Protein AF-A0A3N5N4X2-F1 (afdb_monomer)

Structure (mmCIF, N/CA/C/O backbone):
data_AF-A0A3N5N4X2-F1
#
_entry.id   AF-A0A3N5N4X2-F1
#
loop_
_atom_site.group_PDB
_atom_site.id
_atom_site.type_symbol
_atom_site.label_atom_id
_atom_site.label_alt_id
_atom_site.label_comp_id
_atom_site.label_asym_id
_atom_site.label_entity_id
_atom_site.label_seq_id
_atom_site.pdbx_PDB_ins_code
_atom_site.Cartn_x
_atom_site.Cartn_y
_atom_site.Cartn_z
_atom_site.occupancy
_atom_site.B_iso_or_equiv
_atom_site.auth_seq_id
_atom_site.auth_comp_id
_atom_site.auth_asym_id
_atom_site.auth_atom_id
_atom_site.pdbx_PDB_model_num
ATOM 1 N N . MET A 1 1 ? 2.954 3.195 -28.241 1.00 36.62 1 MET A N 1
ATOM 2 C CA . MET A 1 1 ? 4.304 3.468 -28.778 1.00 36.62 1 MET A CA 1
ATOM 3 C C . MET A 1 1 ? 5.220 3.816 -27.604 1.00 36.62 1 MET A C 1
ATOM 5 O O . MET A 1 1 ? 5.187 4.949 -27.161 1.00 36.62 1 MET A O 1
ATOM 9 N N . THR A 1 2 ? 5.960 2.859 -27.036 1.00 43.34 2 THR A N 1
ATOM 10 C CA . THR A 1 2 ? 6.847 3.084 -25.863 1.00 43.34 2 THR A CA 1
ATOM 11 C C . THR A 1 2 ? 8.085 2.175 -25.898 1.00 43.34 2 THR A C 1
ATOM 13 O O . THR A 1 2 ? 8.618 1.799 -24.866 1.00 43.34 2 THR A O 1
ATOM 16 N N . LYS A 1 3 ? 8.559 1.788 -27.090 1.00 51.19 3 LYS A N 1
ATOM 17 C CA . LYS A 1 3 ? 9.740 0.914 -27.227 1.00 51.19 3 LYS A CA 1
ATOM 18 C C . LYS A 1 3 ? 11.091 1.649 -27.267 1.00 51.19 3 LYS A C 1
ATOM 20 O O . LYS A 1 3 ? 12.096 0.976 -27.406 1.00 51.19 3 LYS A O 1
ATOM 25 N N . ASN A 1 4 ? 11.143 2.983 -27.151 1.00 54.28 4 ASN A N 1
ATOM 26 C CA . ASN A 1 4 ? 12.355 3.735 -27.525 1.00 54.28 4 ASN A CA 1
ATOM 27 C C . ASN A 1 4 ? 12.832 4.830 -26.557 1.00 54.28 4 ASN A C 1
ATOM 29 O O . ASN A 1 4 ? 13.609 5.678 -26.968 1.00 54.28 4 ASN A O 1
ATOM 33 N N . ASN A 1 5 ? 12.393 4.838 -25.296 1.00 64.94 5 ASN A N 1
ATOM 34 C CA . ASN A 1 5 ? 12.783 5.892 -24.350 1.00 64.94 5 ASN A CA 1
ATOM 35 C C . ASN A 1 5 ? 13.026 5.333 -22.932 1.00 64.94 5 ASN A C 1
ATOM 37 O O . ASN A 1 5 ? 12.176 5.497 -22.051 1.00 64.94 5 ASN A O 1
ATOM 41 N N . PRO A 1 6 ? 14.167 4.657 -22.700 1.00 69.81 6 PRO A N 1
ATOM 42 C CA . PRO A 1 6 ? 14.519 4.094 -21.393 1.00 69.81 6 PRO A CA 1
ATOM 43 C C . PRO A 1 6 ? 14.570 5.153 -20.279 1.00 69.81 6 PRO A C 1
ATOM 45 O O . PRO A 1 6 ? 14.206 4.862 -19.145 1.00 69.81 6 PRO A O 1
ATOM 48 N N . GLU A 1 7 ? 14.922 6.402 -20.597 1.00 74.44 7 GLU A N 1
ATOM 49 C CA . GLU A 1 7 ? 14.919 7.511 -19.632 1.00 74.44 7 GLU A CA 1
ATOM 50 C C . GLU A 1 7 ? 13.508 7.840 -19.121 1.00 74.44 7 GLU A C 1
ATOM 52 O O . GLU A 1 7 ? 13.296 7.977 -17.917 1.00 74.44 7 GLU A O 1
ATOM 57 N N . PHE A 1 8 ? 12.515 7.876 -20.015 1.00 74.62 8 PHE A N 1
ATOM 58 C CA . PHE A 1 8 ? 11.117 8.103 -19.638 1.00 74.62 8 PHE A CA 1
ATOM 59 C C . PHE A 1 8 ? 10.545 6.932 -18.838 1.00 74.62 8 PHE A C 1
ATOM 61 O O . PHE A 1 8 ? 9.779 7.146 -17.897 1.00 74.62 8 PHE A O 1
ATOM 68 N N . PHE A 1 9 ? 10.918 5.699 -19.193 1.00 76.94 9 PHE A N 1
ATOM 69 C CA . PHE A 1 9 ? 10.535 4.521 -18.421 1.00 76.94 9 PHE A CA 1
ATOM 70 C C . PHE A 1 9 ? 11.120 4.589 -17.006 1.00 76.94 9 PHE A C 1
ATOM 72 O O . PHE A 1 9 ? 10.376 4.488 -16.036 1.00 76.94 9 PHE A O 1
ATOM 79 N N . ASN A 1 10 ? 12.413 4.893 -16.874 1.00 79.19 10 ASN A N 1
ATOM 80 C CA . ASN A 1 10 ? 13.066 5.057 -15.577 1.00 79.19 10 ASN A CA 1
ATOM 81 C C . ASN A 1 10 ? 12.434 6.179 -14.742 1.00 79.19 10 ASN A C 1
ATOM 83 O O . ASN A 1 10 ? 12.180 5.977 -13.557 1.00 79.19 10 ASN A O 1
ATOM 87 N N . GLN A 1 11 ? 12.108 7.335 -15.329 1.00 83.00 11 GLN A N 1
ATOM 88 C CA . GLN A 1 11 ? 11.407 8.406 -14.607 1.00 83.00 11 GLN A CA 1
ATOM 89 C C . GLN A 1 11 ? 10.004 7.991 -14.144 1.00 83.00 11 GLN A C 1
ATOM 91 O O . GLN A 1 11 ? 9.599 8.330 -13.027 1.00 83.00 11 GLN A O 1
ATOM 96 N N . MET A 1 12 ? 9.265 7.247 -14.973 1.00 80.19 12 MET A N 1
ATOM 97 C CA . MET A 1 12 ? 7.953 6.707 -14.612 1.00 80.19 12 MET A CA 1
ATOM 98 C C . MET A 1 12 ? 8.068 5.723 -13.448 1.00 80.19 12 MET A C 1
ATOM 100 O O . MET A 1 12 ? 7.305 5.835 -12.486 1.00 80.19 12 MET A O 1
ATOM 104 N N . ILE A 1 13 ? 9.049 4.817 -13.503 1.00 82.19 13 ILE A N 1
ATOM 105 C CA . ILE A 1 13 ? 9.342 3.892 -12.412 1.00 82.19 13 ILE A CA 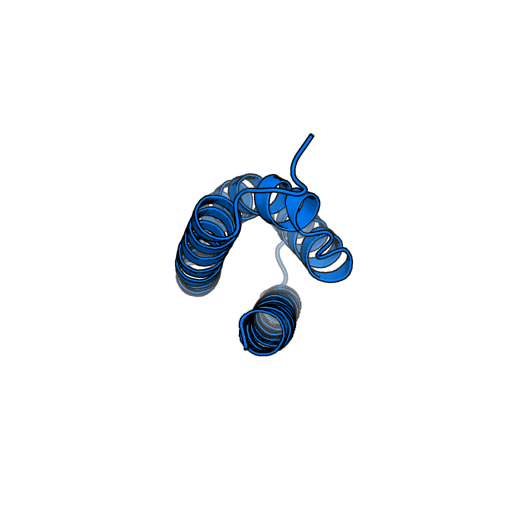1
ATOM 106 C C . ILE A 1 13 ? 9.667 4.675 -11.145 1.00 82.19 13 ILE A C 1
ATOM 108 O O . ILE A 1 13 ? 8.951 4.513 -10.167 1.00 82.19 13 ILE A O 1
ATOM 112 N N . GLN A 1 14 ? 10.648 5.581 -11.155 1.00 83.94 14 GLN A N 1
ATOM 113 C CA . GLN A 1 14 ? 11.035 6.361 -9.967 1.00 83.94 14 GLN A CA 1
ATOM 114 C C . GLN A 1 14 ? 9.858 7.131 -9.352 1.00 83.94 14 GLN A C 1
ATOM 116 O O . GLN A 1 14 ? 9.687 7.147 -8.132 1.00 83.94 14 GLN A O 1
ATOM 121 N N . THR A 1 15 ? 8.998 7.708 -10.194 1.00 87.25 15 THR A N 1
ATOM 122 C CA . THR A 1 15 ? 7.773 8.385 -9.747 1.00 87.25 15 THR A CA 1
ATOM 123 C C . THR A 1 15 ? 6.806 7.408 -9.078 1.00 87.25 15 THR A C 1
ATOM 125 O O . THR A 1 15 ? 6.239 7.719 -8.030 1.00 87.25 15 THR A O 1
ATOM 128 N N . PHE A 1 16 ? 6.632 6.209 -9.640 1.00 86.94 16 PHE A N 1
ATOM 129 C CA . PHE A 1 16 ? 5.856 5.148 -9.004 1.00 86.94 16 PHE A CA 1
ATOM 130 C C . PHE A 1 16 ? 6.454 4.735 -7.657 1.00 86.94 16 PHE A C 1
ATOM 132 O O . PHE A 1 16 ? 5.706 4.691 -6.683 1.00 86.94 16 PHE A O 1
ATOM 139 N N . ILE A 1 17 ? 7.772 4.495 -7.582 1.00 84.88 17 ILE A N 1
ATOM 140 C CA . ILE A 1 17 ? 8.466 4.105 -6.341 1.00 84.88 17 ILE A CA 1
ATOM 141 C C . ILE A 1 17 ? 8.171 5.125 -5.244 1.00 84.88 17 ILE A C 1
ATOM 143 O O . ILE A 1 17 ? 7.715 4.770 -4.157 1.00 84.88 17 ILE A O 1
ATOM 147 N N . SER A 1 18 ? 8.408 6.403 -5.546 1.00 89.12 18 SER A N 1
ATOM 148 C CA . SER A 1 18 ? 8.216 7.490 -4.592 1.00 89.12 18 SER A CA 1
ATOM 149 C C . SER A 1 18 ? 6.760 7.575 -4.133 1.00 89.12 18 SER A C 1
ATOM 151 O O . SER A 1 18 ? 6.498 7.589 -2.930 1.00 89.12 18 SER A O 1
ATOM 153 N N . ASN A 1 19 ? 5.807 7.532 -5.068 1.00 90.06 19 ASN A N 1
ATOM 154 C CA . ASN A 1 19 ? 4.384 7.598 -4.744 1.00 90.06 19 ASN A CA 1
ATOM 155 C C . ASN A 1 19 ? 3.909 6.391 -3.927 1.00 90.06 19 ASN A C 1
ATOM 157 O O . ASN A 1 19 ? 3.134 6.565 -2.987 1.00 90.06 19 ASN A O 1
ATOM 161 N N . ALA A 1 20 ? 4.365 5.182 -4.261 1.00 90.44 20 ALA A N 1
ATOM 162 C CA . ALA A 1 20 ? 4.005 3.961 -3.553 1.00 90.44 20 ALA A CA 1
ATOM 163 C C . ALA A 1 20 ? 4.549 3.976 -2.119 1.00 90.44 20 ALA A C 1
ATOM 165 O O . ALA A 1 20 ? 3.784 3.749 -1.185 1.00 90.44 20 ALA A O 1
ATOM 166 N N . HIS A 1 21 ? 5.822 4.335 -1.921 1.00 90.00 21 HIS A N 1
ATOM 167 C CA . HIS A 1 21 ? 6.407 4.472 -0.586 1.00 90.00 21 HIS A CA 1
ATOM 168 C C . HIS A 1 21 ? 5.684 5.512 0.266 1.00 90.00 21 HIS A C 1
ATOM 170 O O . HIS A 1 21 ? 5.228 5.189 1.364 1.00 90.00 21 HIS A O 1
ATOM 176 N N . THR A 1 22 ? 5.523 6.737 -0.241 1.00 93.56 22 THR A N 1
ATOM 177 C CA . THR A 1 22 ? 4.830 7.796 0.501 1.00 93.56 22 THR A CA 1
ATOM 178 C C . THR A 1 22 ? 3.380 7.414 0.791 1.00 93.56 22 THR A C 1
ATOM 180 O O . THR A 1 22 ? 2.895 7.645 1.894 1.00 93.56 22 THR A O 1
ATOM 183 N N . GLY A 1 23 ? 2.683 6.792 -0.160 1.00 94.44 23 GLY A N 1
ATOM 184 C CA . GLY A 1 23 ? 1.301 6.368 0.035 1.00 94.44 23 GLY A CA 1
ATOM 185 C C . GLY A 1 23 ? 1.150 5.228 1.049 1.00 94.44 23 GLY A C 1
ATOM 186 O O . GLY A 1 23 ? 0.232 5.257 1.864 1.00 94.44 23 GLY A O 1
ATOM 187 N N . ILE A 1 24 ? 2.052 4.245 1.059 1.00 93.44 24 ILE A N 1
ATOM 188 C CA . ILE A 1 24 ? 2.033 3.160 2.054 1.00 93.44 24 ILE A CA 1
ATOM 189 C C . ILE A 1 24 ? 2.325 3.704 3.455 1.00 93.44 24 ILE A C 1
ATOM 191 O O . ILE A 1 24 ? 1.658 3.307 4.410 1.00 93.44 24 ILE A O 1
ATOM 195 N N . ASP A 1 25 ? 3.272 4.633 3.584 1.00 94.62 25 ASP A N 1
ATOM 196 C CA . ASP A 1 25 ? 3.578 5.292 4.857 1.00 94.62 25 ASP A CA 1
ATOM 197 C C . ASP A 1 25 ? 2.398 6.138 5.369 1.00 94.62 25 ASP A C 1
ATOM 199 O O . ASP A 1 25 ? 2.013 6.053 6.539 1.00 94.62 25 ASP A O 1
ATOM 203 N N . GLN A 1 26 ? 1.730 6.861 4.463 1.00 95.88 26 GLN A N 1
ATOM 204 C CA . GLN A 1 26 ? 0.484 7.573 4.755 1.00 95.88 26 GLN A CA 1
ATOM 205 C C . GLN A 1 26 ? -0.614 6.621 5.237 1.00 95.88 26 GLN A C 1
ATOM 207 O O . GLN A 1 26 ? -1.270 6.909 6.236 1.00 95.88 26 GLN A O 1
ATOM 212 N N . ILE A 1 27 ? -0.795 5.472 4.577 1.00 94.69 27 ILE A N 1
ATOM 213 C CA . ILE A 1 27 ? -1.774 4.457 4.986 1.00 94.69 27 ILE A CA 1
ATOM 214 C C . ILE A 1 27 ? -1.423 3.876 6.367 1.00 94.69 27 ILE A C 1
ATOM 216 O O . ILE A 1 27 ? -2.323 3.698 7.187 1.00 94.69 27 ILE A O 1
ATOM 220 N N . ARG A 1 28 ? -0.141 3.605 6.653 1.00 93.56 28 ARG A N 1
ATOM 221 C CA . ARG A 1 28 ? 0.325 3.130 7.972 1.00 93.56 28 ARG A CA 1
ATOM 222 C C . ARG A 1 28 ? 0.004 4.141 9.066 1.00 93.56 28 ARG A C 1
ATOM 224 O O . ARG A 1 28 ? -0.702 3.812 10.013 1.00 93.56 28 ARG A O 1
ATOM 231 N N . THR A 1 29 ? 0.434 5.384 8.873 1.00 95.06 29 THR A N 1
ATOM 232 C CA . THR A 1 29 ? 0.201 6.477 9.823 1.00 95.06 29 THR A CA 1
ATOM 233 C C . THR A 1 29 ? -1.291 6.729 10.041 1.00 95.06 29 THR A C 1
ATOM 235 O O . THR A 1 29 ? -1.732 6.939 11.170 1.00 95.06 29 THR A O 1
ATOM 238 N N . ALA A 1 30 ? -2.091 6.696 8.973 1.00 94.31 30 ALA A N 1
ATOM 239 C CA . ALA A 1 30 ? -3.538 6.842 9.060 1.00 94.31 30 ALA A CA 1
ATOM 240 C C . ALA A 1 30 ? -4.187 5.664 9.801 1.00 94.31 30 ALA A C 1
ATOM 242 O O . ALA A 1 30 ? -5.108 5.877 10.581 1.00 94.31 30 ALA A O 1
ATOM 243 N N . CYS A 1 31 ? -3.678 4.439 9.636 1.00 92.81 31 CYS A N 1
ATOM 244 C CA . CYS A 1 31 ? -4.145 3.278 10.392 1.00 92.81 31 CYS A CA 1
ATOM 245 C C . CYS A 1 31 ? -3.862 3.399 11.895 1.00 92.81 31 CYS A C 1
ATOM 247 O O . CYS A 1 31 ? -4.687 2.966 12.698 1.00 92.81 31 CYS A O 1
ATOM 249 N N . ASP A 1 32 ? -2.730 3.989 12.283 1.00 92.69 32 ASP A N 1
ATOM 250 C CA . ASP A 1 32 ? -2.405 4.228 13.695 1.00 92.69 32 ASP A CA 1
ATOM 251 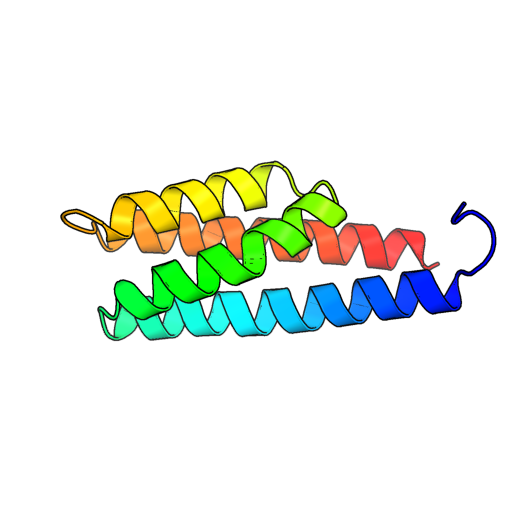C C . ASP A 1 32 ? -3.239 5.342 14.324 1.00 92.69 32 ASP A C 1
ATOM 253 O O . ASP A 1 32 ? -3.544 5.282 15.514 1.00 92.69 32 ASP A O 1
ATOM 257 N N . LYS A 1 33 ? -3.637 6.327 13.516 1.00 94.19 33 LYS A N 1
ATOM 258 C CA . LYS A 1 33 ? -4.516 7.436 13.911 1.00 94.19 33 LYS A CA 1
ATOM 259 C C . LYS A 1 33 ? -6.005 7.131 13.756 1.00 94.19 33 LYS A C 1
ATOM 261 O O . LYS A 1 33 ? -6.820 8.011 14.004 1.00 94.19 33 LYS A O 1
ATOM 266 N N . GLU A 1 34 ? -6.347 5.925 13.307 1.00 92.62 34 GLU A N 1
ATOM 267 C CA . GLU A 1 34 ? -7.723 5.522 12.995 1.00 92.62 34 GLU A CA 1
ATOM 268 C C . GLU A 1 34 ? -8.410 6.438 11.956 1.00 92.62 34 GLU A C 1
ATOM 270 O O . GLU A 1 34 ? -9.632 6.580 11.914 1.00 92.62 34 GLU A O 1
ATOM 275 N N . ASP A 1 35 ? -7.618 7.049 11.070 1.00 94.38 35 ASP A N 1
ATOM 276 C CA . ASP A 1 35 ? -8.083 7.931 10.000 1.00 94.38 35 ASP A CA 1
ATOM 277 C C . ASP A 1 35 ? -8.447 7.119 8.749 1.00 94.38 35 ASP A C 1
ATOM 279 O O . ASP A 1 35 ? -7.735 7.055 7.741 1.00 94.38 35 ASP A O 1
ATOM 283 N N . TRP A 1 36 ? -9.601 6.461 8.820 1.00 92.56 36 TRP A N 1
ATOM 284 C CA . TRP A 1 36 ? -10.107 5.592 7.754 1.00 92.56 36 TRP A CA 1
ATOM 285 C C . TRP A 1 36 ? -10.379 6.346 6.452 1.00 92.56 36 TRP A C 1
ATOM 287 O O . TRP A 1 36 ? -10.260 5.773 5.366 1.00 92.56 36 TRP A O 1
ATOM 297 N N . LYS A 1 37 ? -10.709 7.639 6.541 1.00 93.62 37 LYS A N 1
ATOM 298 C CA . LYS A 1 37 ? -10.905 8.491 5.368 1.00 93.62 37 LYS A CA 1
ATOM 299 C C . LYS A 1 37 ? -9.583 8.676 4.624 1.00 93.62 37 LYS 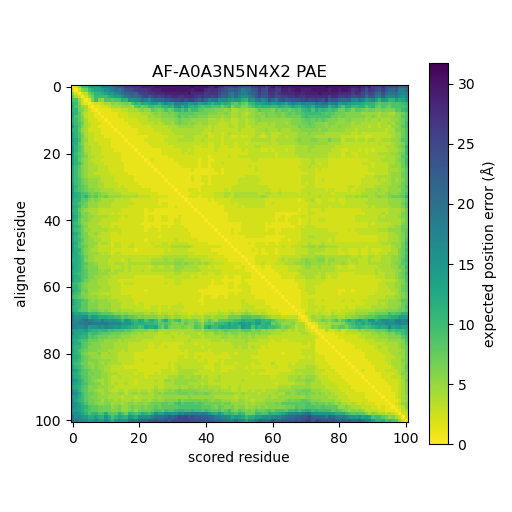A C 1
ATOM 301 O O . LYS A 1 37 ? -9.541 8.418 3.420 1.00 93.62 37 LYS A O 1
ATOM 306 N N . MET A 1 38 ? -8.511 9.024 5.336 1.00 95.12 38 MET A N 1
ATOM 307 C CA . MET A 1 38 ? -7.178 9.175 4.748 1.00 95.12 38 MET A CA 1
ATOM 308 C C . MET A 1 38 ? -6.680 7.871 4.112 1.00 95.12 38 MET A C 1
ATOM 310 O O . MET A 1 38 ? -6.118 7.906 3.015 1.00 95.12 38 MET A O 1
ATOM 314 N N . ILE A 1 39 ? -6.928 6.712 4.739 1.00 94.62 39 ILE A N 1
ATOM 315 C CA . ILE A 1 39 ? -6.586 5.411 4.137 1.00 94.62 39 ILE A CA 1
ATOM 316 C C . ILE A 1 39 ? -7.296 5.234 2.792 1.00 94.62 39 ILE A C 1
ATOM 318 O O . ILE A 1 39 ? -6.655 4.881 1.801 1.00 94.62 39 ILE A O 1
ATOM 322 N N . ARG A 1 40 ? -8.605 5.511 2.727 1.00 94.56 40 ARG A N 1
ATOM 323 C CA . ARG A 1 40 ? -9.394 5.366 1.492 1.00 94.56 40 ARG A CA 1
ATOM 324 C C . ARG A 1 40 ? -8.917 6.295 0.387 1.00 94.56 40 ARG A C 1
ATOM 326 O O . ARG A 1 40 ? -8.756 5.847 -0.747 1.00 94.56 40 ARG A O 1
ATOM 333 N N . GLU A 1 41 ? -8.698 7.567 0.704 1.00 95.50 41 GLU A N 1
ATOM 334 C CA . GLU A 1 41 ? -8.237 8.565 -0.266 1.00 95.50 41 GLU A CA 1
ATOM 335 C C . GLU A 1 41 ? -6.840 8.221 -0.791 1.00 95.50 41 GLU A C 1
ATOM 337 O O . GLU A 1 41 ? -6.584 8.305 -1.995 1.00 95.50 41 GLU A O 1
ATOM 342 N N . THR A 1 42 ? -5.953 7.760 0.091 1.00 95.69 42 THR A N 1
ATOM 343 C CA . THR A 1 42 ? -4.602 7.340 -0.292 1.00 95.69 42 THR A CA 1
ATOM 344 C C . THR A 1 42 ? -4.638 6.076 -1.148 1.00 95.69 42 THR A C 1
ATOM 346 O O . THR A 1 42 ? -4.039 6.051 -2.222 1.00 95.69 42 THR A O 1
ATOM 349 N N . ALA A 1 43 ? -5.411 5.057 -0.757 1.00 95.19 43 ALA A N 1
ATOM 350 C CA . ALA A 1 43 ? -5.572 3.840 -1.547 1.00 95.19 43 ALA A CA 1
ATOM 351 C C . ALA A 1 43 ? -6.163 4.132 -2.936 1.00 95.19 43 ALA A C 1
ATOM 353 O O . ALA A 1 43 ? -5.650 3.647 -3.944 1.00 95.19 43 ALA A O 1
ATOM 354 N N . HIS A 1 44 ? -7.189 4.986 -3.015 1.00 94.88 44 HIS A N 1
ATOM 355 C CA . HIS A 1 44 ? -7.782 5.411 -4.283 1.00 94.88 44 HIS A CA 1
ATOM 356 C C . HIS A 1 44 ? -6.761 6.070 -5.220 1.00 94.88 44 HIS A C 1
ATOM 358 O O . HIS A 1 44 ? -6.766 5.786 -6.416 1.00 94.88 44 HIS A O 1
ATOM 364 N N . ARG A 1 45 ? -5.855 6.892 -4.675 1.00 94.75 45 ARG A N 1
ATOM 365 C CA . ARG A 1 45 ? -4.776 7.555 -5.425 1.00 94.75 45 ARG A CA 1
ATOM 366 C C . ARG A 1 45 ? -3.707 6.579 -5.927 1.00 94.75 45 ARG A C 1
ATOM 368 O O . ARG A 1 45 ? -3.153 6.796 -6.999 1.00 94.75 45 ARG A O 1
ATOM 375 N N . LEU A 1 46 ? -3.416 5.518 -5.171 1.00 93.69 46 LEU A N 1
ATOM 376 C CA . LEU A 1 46 ? -2.395 4.524 -5.526 1.00 93.69 46 LEU A CA 1
ATOM 377 C C . LEU A 1 46 ? -2.870 3.511 -6.575 1.00 93.69 46 LEU A C 1
ATOM 379 O O . LEU A 1 46 ? -2.075 3.090 -7.414 1.00 93.69 46 LEU A O 1
ATOM 383 N N . ILE A 1 47 ? -4.155 3.136 -6.561 1.00 94.50 47 ILE A N 1
ATOM 384 C CA . ILE A 1 47 ? -4.715 2.109 -7.459 1.00 94.50 47 ILE A CA 1
ATOM 385 C C . ILE A 1 47 ? -4.365 2.341 -8.945 1.00 94.50 47 ILE A C 1
ATOM 387 O O . ILE A 1 47 ? -3.928 1.383 -9.585 1.00 94.50 47 ILE A O 1
ATOM 391 N N . PRO A 1 48 ? -4.526 3.547 -9.532 1.00 92.62 48 PRO A N 1
ATOM 392 C CA . PRO A 1 48 ? -4.176 3.792 -10.933 1.00 92.62 48 PRO A CA 1
ATOM 393 C C . PRO A 1 48 ? -2.704 3.505 -11.243 1.00 92.62 48 PRO A C 1
ATOM 395 O O . PRO A 1 48 ? -2.404 2.838 -12.230 1.00 92.62 48 PRO A O 1
ATOM 398 N N . SER A 1 49 ? -1.792 3.941 -10.374 1.00 89.12 49 SER A N 1
ATOM 399 C CA . SER A 1 49 ? -0.349 3.749 -10.547 1.00 89.12 49 SER A CA 1
ATOM 400 C C . SER A 1 49 ? 0.034 2.268 -10.498 1.00 89.12 49 SER A C 1
ATOM 402 O O . SER A 1 49 ? 0.808 1.802 -11.329 1.00 89.12 49 SER A O 1
ATOM 404 N N . PHE A 1 50 ? -0.568 1.502 -9.583 1.00 91.19 50 PHE A N 1
ATOM 405 C CA . PHE A 1 50 ? -0.372 0.051 -9.496 1.00 91.19 50 PHE A CA 1
ATOM 406 C C . PHE A 1 50 ? -0.953 -0.684 -10.712 1.00 91.19 50 PHE A C 1
ATOM 408 O O . PHE A 1 50 ? -0.366 -1.656 -11.179 1.00 91.19 50 PHE A O 1
ATOM 415 N N . LYS A 1 51 ? -2.074 -0.205 -11.271 1.00 90.62 51 LYS A N 1
ATOM 416 C CA . LYS A 1 51 ? -2.639 -0.742 -12.519 1.00 90.62 51 LYS A CA 1
ATOM 417 C C . LYS A 1 51 ? -1.736 -0.484 -13.724 1.00 90.62 51 LYS A C 1
ATOM 419 O O . LYS A 1 51 ? -1.587 -1.378 -14.548 1.00 90.62 51 LYS A O 1
ATOM 424 N N . HIS A 1 52 ? -1.142 0.705 -13.829 1.00 87.38 52 HIS A N 1
ATOM 425 C CA . HIS A 1 52 ? -0.240 1.043 -14.935 1.00 87.38 52 HIS A CA 1
ATOM 426 C C . HIS A 1 52 ? 1.006 0.149 -14.990 1.00 87.38 52 HIS A C 1
ATOM 428 O O . HIS A 1 52 ? 1.496 -0.114 -16.083 1.00 87.38 52 HIS A O 1
ATOM 434 N N . LEU A 1 53 ? 1.485 -0.337 -13.841 1.00 84.19 53 LEU A N 1
ATOM 435 C CA . LEU A 1 53 ? 2.629 -1.252 -13.745 1.00 84.19 53 LEU A CA 1
ATOM 436 C C . LEU A 1 53 ? 2.237 -2.734 -13.599 1.00 84.19 53 LEU A C 1
ATOM 438 O O . LEU A 1 53 ? 3.072 -3.549 -13.223 1.00 84.19 53 LEU A O 1
ATOM 442 N N . ASP A 1 54 ? 0.975 -3.093 -13.862 1.00 85.94 54 ASP A N 1
ATOM 443 C CA . ASP A 1 54 ? 0.465 -4.474 -13.759 1.00 85.94 54 ASP A CA 1
ATOM 444 C C . ASP A 1 54 ? 0.721 -5.134 -12.380 1.00 85.94 54 ASP A C 1
ATOM 446 O O . ASP A 1 54 ? 0.846 -6.352 -12.242 1.00 85.94 54 ASP A O 1
ATOM 450 N N . VAL A 1 55 ? 0.743 -4.339 -11.302 1.00 88.50 55 VAL A N 1
ATOM 451 C CA . VAL A 1 55 ? 0.909 -4.827 -9.921 1.00 88.50 55 VAL A CA 1
ATOM 452 C C . VAL A 1 55 ? -0.425 -5.376 -9.410 1.00 88.50 55 VAL A C 1
ATOM 454 O O . VAL A 1 55 ? -1.059 -4.834 -8.504 1.00 88.50 55 VAL A O 1
ATOM 457 N N . ARG A 1 56 ? -0.906 -6.450 -10.044 1.00 89.94 56 ARG A N 1
ATOM 458 C CA . ARG A 1 56 ? -2.273 -6.970 -9.878 1.00 89.94 56 ARG A CA 1
ATOM 459 C C . ARG A 1 56 ? -2.647 -7.255 -8.431 1.00 89.94 56 ARG A C 1
ATOM 461 O O . ARG A 1 56 ? -3.738 -6.881 -8.008 1.00 89.94 56 ARG A O 1
ATOM 468 N N . LYS A 1 57 ? -1.763 -7.900 -7.671 1.00 90.31 57 LYS A N 1
ATOM 469 C CA . LYS A 1 57 ? -2.061 -8.230 -6.274 1.00 90.31 57 LYS A CA 1
ATOM 470 C C . LYS A 1 57 ? -2.127 -6.980 -5.385 1.00 90.31 57 LYS A C 1
ATOM 472 O O . LYS A 1 57 ? -3.092 -6.836 -4.640 1.00 90.31 57 LYS A O 1
ATOM 477 N N . GLY A 1 58 ? -1.232 -6.013 -5.606 1.00 91.25 58 GLY A N 1
ATOM 478 C CA . GLY A 1 58 ? -1.261 -4.736 -4.890 1.00 91.25 58 GLY A CA 1
ATOM 479 C C . GLY A 1 58 ? -2.520 -3.930 -5.197 1.00 91.25 58 GLY A C 1
ATOM 480 O O . GLY A 1 58 ? -3.098 -3.321 -4.302 1.00 91.25 58 GLY A O 1
ATOM 481 N N . VAL A 1 59 ? -3.025 -3.992 -6.436 1.00 93.94 59 VAL A N 1
ATOM 482 C CA . VAL A 1 59 ? -4.338 -3.420 -6.783 1.00 93.94 59 VAL A CA 1
ATOM 483 C C . VAL A 1 59 ? -5.461 -4.080 -5.984 1.00 93.94 59 VAL A C 1
ATOM 485 O O . VAL A 1 59 ? -6.322 -3.368 -5.469 1.00 93.94 59 VAL A O 1
ATOM 488 N N . LEU A 1 60 ? -5.477 -5.413 -5.880 1.00 94.44 60 LEU A N 1
ATOM 489 C CA . LEU A 1 60 ? -6.503 -6.132 -5.117 1.00 94.44 60 LEU A CA 1
ATOM 490 C C . LEU A 1 60 ? -6.466 -5.745 -3.637 1.00 94.44 60 LEU A C 1
ATOM 492 O O . LEU A 1 60 ? -7.509 -5.427 -3.069 1.00 94.44 60 LEU A O 1
ATOM 496 N N . ASP A 1 61 ? -5.278 -5.685 -3.040 1.00 94.50 61 ASP A N 1
ATOM 497 C CA . ASP A 1 61 ? -5.125 -5.337 -1.629 1.00 94.50 61 ASP A CA 1
ATOM 498 C C . ASP A 1 61 ? -5.473 -3.861 -1.352 1.00 94.50 61 ASP A C 1
ATOM 500 O O . ASP A 1 61 ? -6.105 -3.555 -0.337 1.00 94.50 61 ASP A O 1
ATOM 504 N N . LEU A 1 62 ? -5.165 -2.941 -2.277 1.00 94.56 62 LEU A N 1
ATOM 505 C CA . LEU A 1 62 ? -5.583 -1.533 -2.201 1.00 94.56 62 LEU A CA 1
ATOM 506 C C . LEU A 1 62 ? -7.099 -1.345 -2.387 1.00 94.56 62 LEU A C 1
ATOM 508 O O . LEU A 1 62 ? -7.699 -0.441 -1.803 1.00 94.56 62 LEU A O 1
ATOM 512 N N . VAL A 1 63 ? -7.752 -2.172 -3.204 1.00 95.00 63 VAL A N 1
ATOM 513 C CA . VAL A 1 63 ? -9.218 -2.153 -3.322 1.00 95.00 63 VAL A CA 1
ATOM 514 C C . VAL A 1 63 ? -9.852 -2.696 -2.043 1.00 95.00 63 VAL A C 1
ATOM 516 O O . VAL A 1 63 ? -10.795 -2.096 -1.524 1.00 95.00 63 VAL A O 1
ATOM 519 N N . GLU A 1 64 ? -9.305 -3.782 -1.505 1.00 94.06 64 GLU A N 1
ATOM 520 C CA . GLU A 1 64 ? -9.789 -4.410 -0.280 1.00 94.06 64 GLU A CA 1
ATOM 521 C C . GLU A 1 64 ? -9.662 -3.473 0.927 1.00 94.06 64 GLU A C 1
ATOM 523 O O . GLU A 1 64 ? -10.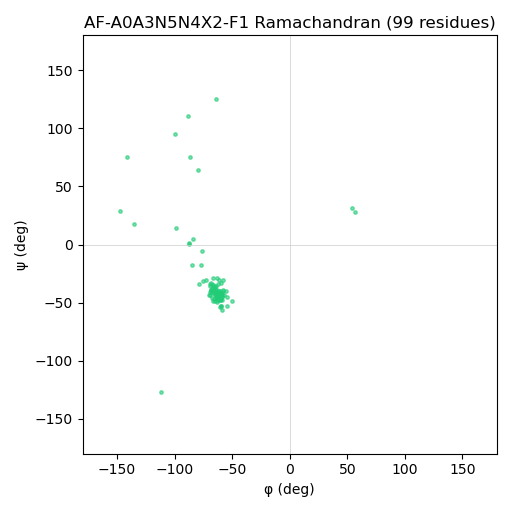631 -3.295 1.670 1.00 94.06 64 GLU A O 1
ATOM 528 N N . ILE A 1 65 ? -8.511 -2.811 1.102 1.00 93.31 65 ILE A N 1
ATOM 529 C CA . ILE A 1 65 ? -8.314 -1.867 2.211 1.00 93.31 65 ILE A CA 1
ATOM 530 C C . ILE A 1 65 ? -9.312 -0.705 2.125 1.00 93.31 65 ILE A C 1
ATOM 532 O O . ILE A 1 65 ? -9.930 -0.339 3.125 1.00 93.31 65 ILE A O 1
ATOM 536 N N . LYS A 1 66 ? -9.555 -0.185 0.913 1.00 92.81 66 LYS A N 1
ATOM 537 C CA . LYS A 1 66 ? -10.514 0.898 0.673 1.00 92.81 66 LYS A CA 1
ATOM 538 C C . LYS A 1 66 ? -11.935 0.486 1.068 1.00 92.81 66 LYS A C 1
ATOM 540 O O . LYS A 1 66 ? -12.624 1.262 1.726 1.00 92.81 66 LYS A O 1
ATOM 545 N N . ASN A 1 67 ? -12.355 -0.720 0.686 1.00 92.25 67 ASN A N 1
ATOM 546 C CA . ASN A 1 67 ? -13.695 -1.235 0.976 1.00 92.25 67 ASN A CA 1
ATOM 547 C C . ASN A 1 67 ? -13.883 -1.508 2.477 1.00 92.25 67 ASN A C 1
ATOM 549 O O . ASN A 1 67 ? -14.930 -1.194 3.040 1.00 92.25 67 ASN A O 1
ATOM 553 N N . ARG A 1 68 ? -12.860 -2.041 3.159 1.00 90.50 68 ARG A N 1
ATOM 554 C CA . ARG A 1 68 ? -12.921 -2.314 4.607 1.00 90.50 68 ARG A CA 1
ATOM 555 C C . ARG A 1 68 ? -13.008 -1.050 5.459 1.00 90.50 68 ARG A C 1
ATOM 557 O O . ARG A 1 68 ? -13.611 -1.084 6.530 1.00 90.50 68 ARG A O 1
ATOM 564 N N . CYS A 1 69 ? -12.464 0.061 4.977 1.00 90.19 69 CYS A N 1
ATOM 565 C CA . CYS A 1 69 ? -12.557 1.359 5.639 1.00 90.19 69 CYS A CA 1
ATOM 566 C C . CYS A 1 69 ? -13.928 2.057 5.491 1.00 90.19 69 CYS A C 1
ATOM 568 O O . CYS A 1 69 ? -14.114 3.105 6.099 1.00 90.19 69 CYS A O 1
ATOM 570 N N . GLU A 1 70 ? -14.885 1.528 4.713 1.00 83.81 70 GLU A N 1
ATOM 571 C CA . GLU A 1 70 ? -16.257 2.081 4.624 1.00 83.81 70 GLU A CA 1
ATOM 572 C C . GLU A 1 70 ? -17.203 1.581 5.721 1.00 83.81 70 GLU A C 1
ATOM 574 O O . GLU A 1 70 ? -18.249 2.184 5.949 1.00 83.81 70 GLU A O 1
ATOM 579 N N . GLY A 1 71 ? -16.851 0.484 6.395 1.00 79.50 71 GLY A N 1
ATOM 580 C CA . GLY A 1 71 ? -17.690 -0.153 7.408 1.00 79.50 71 GLY A CA 1
ATOM 581 C C . GLY A 1 71 ? -17.121 -0.027 8.819 1.00 79.50 71 GLY A C 1
ATOM 582 O O . GLY A 1 71 ? -16.819 1.061 9.299 1.00 79.50 71 GLY A O 1
ATOM 583 N N . LYS A 1 72 ? -16.983 -1.174 9.494 1.00 80.06 72 LYS A N 1
ATOM 584 C CA . LYS A 1 72 ? -16.263 -1.305 10.768 1.00 80.06 72 LYS A CA 1
ATOM 585 C C . LYS A 1 72 ? -14.859 -1.852 10.489 1.00 80.06 72 LYS A C 1
ATOM 587 O O . LYS A 1 72 ? -14.721 -3.068 10.341 1.00 80.06 72 LYS A O 1
ATOM 592 N N . PRO A 1 73 ? -13.841 -0.988 10.356 1.00 82.56 73 PRO A N 1
ATOM 593 C CA . PRO A 1 73 ? -12.489 -1.427 10.050 1.00 82.56 73 PRO A CA 1
ATOM 594 C C . PRO A 1 73 ? -11.922 -2.296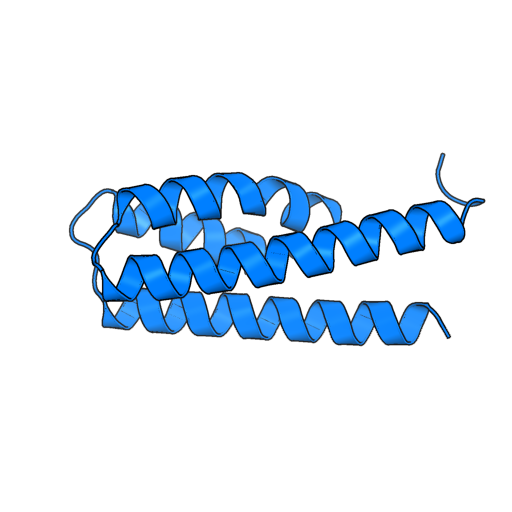 11.176 1.00 82.56 73 PRO A C 1
ATOM 596 O O . PRO A 1 73 ? -11.875 -1.896 12.335 1.00 82.56 73 PRO A O 1
ATOM 599 N N . ASP A 1 74 ? -11.469 -3.495 10.816 1.00 88.38 74 ASP A N 1
ATOM 600 C CA . ASP A 1 74 ? -10.703 -4.362 11.706 1.00 88.38 74 ASP A CA 1
ATOM 601 C C . ASP A 1 74 ? -9.216 -4.023 11.565 1.00 88.38 74 ASP A C 1
ATOM 603 O O . ASP A 1 74 ? -8.598 -4.294 10.529 1.00 88.38 74 ASP A O 1
ATOM 607 N N . ARG A 1 75 ? -8.636 -3.434 12.615 1.00 86.12 75 ARG A N 1
ATOM 608 C CA . ARG A 1 75 ? -7.238 -2.984 12.617 1.00 86.12 75 ARG A CA 1
ATOM 609 C C . ARG A 1 75 ? -6.244 -4.121 12.366 1.00 86.12 75 ARG A C 1
ATOM 611 O O . ARG A 1 75 ? -5.228 -3.889 11.713 1.00 86.12 75 ARG A O 1
ATOM 618 N N . GLN A 1 76 ? -6.520 -5.347 12.820 1.00 88.38 76 GLN A N 1
ATOM 619 C CA . GLN A 1 76 ? -5.629 -6.481 12.561 1.00 88.38 76 GLN A CA 1
ATOM 620 C C . GLN A 1 76 ? -5.648 -6.863 11.083 1.00 88.38 76 GLN A C 1
ATOM 622 O O . GLN A 1 76 ? -4.600 -7.144 10.498 1.00 88.38 76 GLN A O 1
ATOM 627 N N . ILE A 1 77 ? -6.827 -6.855 10.460 1.00 88.94 77 ILE A N 1
ATOM 628 C CA . ILE A 1 77 ? -6.950 -7.161 9.034 1.00 88.94 77 ILE A CA 1
ATOM 629 C C . ILE A 1 77 ? -6.325 -6.050 8.187 1.00 88.94 77 ILE A C 1
ATOM 631 O O . ILE A 1 77 ? -5.578 -6.348 7.256 1.00 88.94 77 ILE A O 1
ATOM 635 N N . LEU A 1 78 ? -6.565 -4.782 8.535 1.00 90.06 78 LEU A N 1
ATOM 636 C CA . LEU A 1 78 ? -5.938 -3.646 7.859 1.00 90.06 78 LEU A CA 1
ATOM 637 C C . LEU A 1 78 ? -4.413 -3.715 7.963 1.00 90.06 78 LEU A C 1
ATOM 639 O O . LEU A 1 78 ? -3.739 -3.628 6.945 1.00 90.06 78 LEU A O 1
ATOM 643 N N . SER A 1 79 ? -3.858 -3.974 9.148 1.00 90.00 79 SER A N 1
ATOM 644 C CA . SER A 1 79 ? -2.407 -4.115 9.331 1.00 90.00 79 SER A CA 1
ATOM 645 C C . SER A 1 79 ? -1.805 -5.230 8.458 1.00 90.00 79 SER A C 1
ATOM 647 O O . SER A 1 79 ? -0.750 -5.044 7.840 1.00 90.00 79 SER A O 1
ATOM 649 N N . LYS A 1 80 ? -2.507 -6.365 8.315 1.00 92.56 80 LYS A N 1
ATOM 650 C CA . LYS A 1 80 ? -2.106 -7.451 7.403 1.00 92.56 80 LYS A CA 1
ATOM 651 C C . LYS A 1 80 ? -2.134 -7.015 5.936 1.00 92.56 80 LYS A C 1
ATOM 653 O O . LYS A 1 80 ? -1.188 -7.313 5.211 1.00 92.56 80 LYS A O 1
ATOM 658 N N . LEU A 1 81 ? -3.178 -6.305 5.503 1.00 92.19 81 LEU A N 1
ATOM 659 C CA . LEU A 1 81 ? -3.280 -5.771 4.138 1.00 92.19 81 LEU A CA 1
ATOM 660 C C . LEU A 1 81 ? -2.169 -4.759 3.854 1.00 92.19 81 LEU A C 1
ATOM 662 O O . LEU A 1 81 ? -1.489 -4.866 2.843 1.00 92.19 81 LEU A O 1
ATOM 666 N N . ILE A 1 82 ? -1.912 -3.837 4.778 1.00 91.81 82 ILE A N 1
ATOM 667 C CA . ILE A 1 82 ? -0.846 -2.834 4.661 1.00 91.81 82 ILE A CA 1
ATOM 668 C C . ILE A 1 82 ? 0.528 -3.500 4.539 1.00 91.81 82 ILE A C 1
ATOM 670 O O . ILE A 1 82 ? 1.357 -3.090 3.727 1.00 91.81 82 ILE A O 1
ATOM 674 N N . SER A 1 83 ? 0.768 -4.545 5.331 1.00 91.94 83 SER A N 1
ATOM 675 C CA . SER A 1 83 ? 2.010 -5.318 5.269 1.00 91.94 83 SER A CA 1
ATOM 676 C C . SER A 1 83 ? 2.164 -6.036 3.927 1.00 91.94 83 SER A C 1
ATOM 678 O O . SER A 1 83 ? 3.256 -6.039 3.362 1.00 91.94 83 SER A O 1
ATOM 680 N N . ARG A 1 84 ? 1.073 -6.596 3.384 1.00 92.12 84 ARG A N 1
ATOM 681 C CA . ARG A 1 84 ? 1.066 -7.220 2.054 1.00 92.12 84 ARG A CA 1
ATOM 682 C C . ARG A 1 84 ? 1.322 -6.212 0.937 1.00 92.12 84 ARG A C 1
ATOM 684 O O . ARG A 1 84 ? 2.231 -6.446 0.152 1.00 92.12 84 ARG A O 1
ATOM 691 N N . ILE A 1 85 ? 0.625 -5.074 0.930 1.00 90.44 85 ILE A N 1
ATOM 692 C CA . ILE A 1 85 ? 0.835 -3.993 -0.051 1.00 90.44 85 ILE A CA 1
ATOM 693 C C . ILE A 1 85 ? 2.295 -3.526 -0.015 1.00 90.44 85 ILE A C 1
ATOM 695 O O . ILE A 1 85 ? 2.913 -3.349 -1.063 1.00 90.44 85 ILE A O 1
ATOM 699 N N . GLY A 1 86 ? 2.868 -3.364 1.184 1.00 88.56 86 GLY A N 1
ATOM 700 C CA . GLY A 1 86 ? 4.277 -3.008 1.351 1.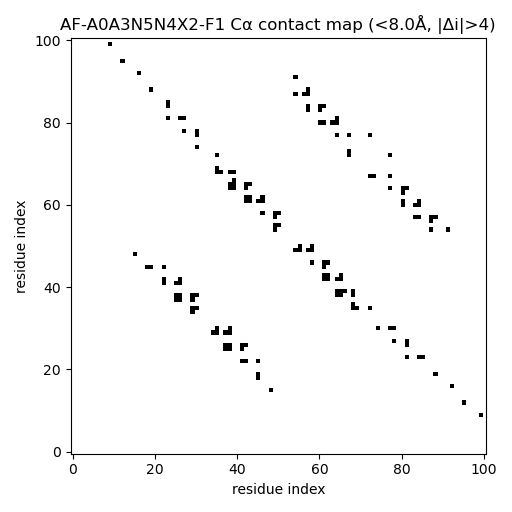00 88.56 86 GLY A CA 1
ATOM 701 C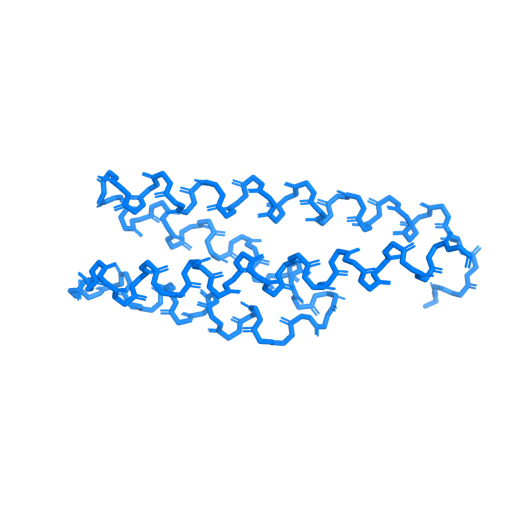 C . GLY A 1 86 ? 5.222 -4.048 0.750 1.00 88.56 86 GLY A C 1
ATOM 702 O O . GLY A 1 86 ? 6.126 -3.687 0.004 1.00 88.56 86 GLY A O 1
ATOM 703 N N . LYS A 1 87 ? 4.983 -5.335 1.020 1.00 90.06 87 LYS A N 1
ATOM 704 C CA . LYS A 1 87 ? 5.793 -6.425 0.465 1.00 90.06 87 LYS A CA 1
ATOM 705 C C . LYS A 1 87 ? 5.699 -6.498 -1.060 1.00 90.06 87 LYS A C 1
ATOM 707 O O . LYS A 1 87 ? 6.719 -6.621 -1.719 1.00 90.06 87 LYS A O 1
ATOM 712 N N . GLU A 1 88 ? 4.496 -6.407 -1.616 1.00 86.88 88 GLU A N 1
ATOM 713 C CA . GLU A 1 88 ? 4.280 -6.474 -3.067 1.00 86.88 88 GLU A CA 1
ATOM 714 C C . GLU A 1 88 ? 4.890 -5.278 -3.788 1.00 86.88 88 GLU A C 1
ATOM 716 O O . GLU A 1 88 ? 5.416 -5.417 -4.888 1.00 86.88 88 GLU A O 1
ATOM 721 N N . THR A 1 89 ? 4.855 -4.108 -3.147 1.00 85.88 89 THR A N 1
ATOM 722 C CA . THR A 1 89 ? 5.575 -2.933 -3.634 1.00 85.88 89 THR A CA 1
ATOM 723 C C . THR A 1 89 ? 7.064 -3.235 -3.701 1.00 85.88 89 THR A C 1
ATOM 725 O O . THR A 1 89 ? 7.637 -3.108 -4.775 1.00 85.88 89 THR A O 1
ATOM 728 N N . GLU A 1 90 ? 7.667 -3.712 -2.610 1.00 86.56 90 GLU A N 1
ATOM 729 C CA . GLU A 1 90 ? 9.098 -4.033 -2.562 1.00 86.56 90 GLU A CA 1
ATOM 730 C C . GLU A 1 90 ? 9.500 -5.090 -3.605 1.00 86.56 90 GLU A C 1
ATOM 732 O O . GLU A 1 90 ? 10.482 -4.906 -4.319 1.00 86.56 90 GLU A O 1
ATOM 737 N N . GLU A 1 91 ? 8.696 -6.143 -3.787 1.00 87.00 91 GLU A N 1
ATOM 738 C CA . GLU A 1 91 ? 8.930 -7.166 -4.817 1.00 87.00 91 GLU A CA 1
ATOM 739 C C . GLU A 1 91 ? 8.943 -6.559 -6.231 1.00 87.00 91 GLU A C 1
ATOM 741 O O . GLU A 1 91 ? 9.813 -6.881 -7.041 1.00 87.00 91 GLU A O 1
ATOM 746 N 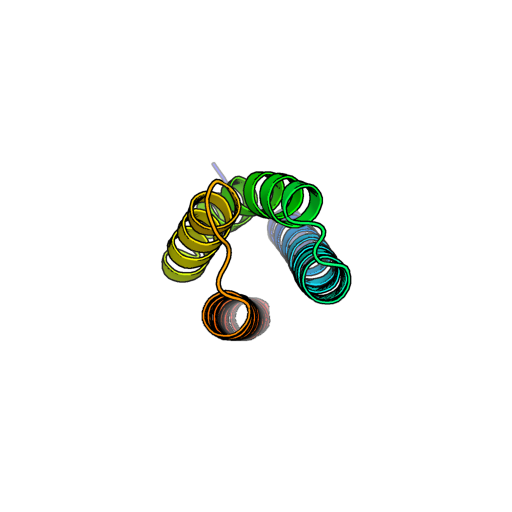N . VAL A 1 92 ? 8.016 -5.643 -6.530 1.00 83.06 92 VAL A N 1
ATOM 747 C CA . VAL A 1 92 ? 7.983 -4.922 -7.812 1.00 83.06 92 VAL A CA 1
ATOM 748 C C . VAL A 1 92 ? 9.190 -3.996 -7.954 1.00 83.06 92 VAL A C 1
ATOM 750 O O . VAL A 1 92 ? 9.779 -3.927 -9.031 1.00 83.06 92 VAL A O 1
ATOM 753 N N . LEU A 1 93 ? 9.607 -3.322 -6.879 1.00 79.62 93 LEU A N 1
ATOM 754 C CA . LEU A 1 93 ? 10.808 -2.485 -6.886 1.00 79.62 93 LEU A CA 1
ATOM 755 C C . LEU A 1 93 ? 12.065 -3.299 -7.191 1.00 79.62 93 LEU A C 1
ATOM 757 O O . LEU A 1 93 ? 12.903 -2.862 -7.982 1.00 79.62 93 LEU A O 1
ATOM 761 N N . GLU A 1 94 ? 12.197 -4.480 -6.592 1.00 84.12 94 GLU A N 1
ATOM 762 C CA . GLU A 1 94 ? 13.311 -5.384 -6.856 1.00 84.12 94 GLU A CA 1
ATOM 763 C C . GLU A 1 94 ? 13.309 -5.908 -8.296 1.00 84.12 94 GLU A C 1
ATOM 765 O O . GLU A 1 94 ? 14.377 -5.988 -8.907 1.00 84.12 94 GLU A O 1
ATOM 770 N N . MET A 1 95 ? 12.141 -6.237 -8.860 1.00 81.31 95 MET A N 1
ATOM 771 C CA . MET A 1 95 ? 12.028 -6.654 -10.265 1.00 81.31 95 MET A CA 1
ATOM 772 C C . MET A 1 95 ? 12.452 -5.533 -11.216 1.00 81.31 95 MET A C 1
ATOM 774 O O . MET A 1 95 ? 13.313 -5.741 -12.067 1.00 81.31 95 MET A O 1
ATOM 778 N N . LEU A 1 96 ? 11.928 -4.324 -11.011 1.00 75.62 96 LEU A N 1
ATOM 779 C CA . LEU A 1 96 ? 12.221 -3.174 -11.866 1.00 75.62 96 LEU A CA 1
ATOM 780 C C . LEU A 1 96 ? 13.695 -2.757 -11.790 1.00 75.62 96 LEU A C 1
ATOM 782 O O . LEU A 1 96 ? 14.293 -2.433 -12.811 1.00 75.62 96 LEU A O 1
ATOM 786 N N . ARG A 1 97 ? 14.317 -2.819 -10.603 1.00 71.94 97 ARG A N 1
ATOM 787 C CA . ARG A 1 97 ? 15.763 -2.568 -10.453 1.00 71.94 97 ARG A CA 1
ATOM 788 C C . ARG A 1 97 ? 16.619 -3.574 -11.221 1.00 71.94 97 ARG A C 1
ATOM 790 O O . ARG A 1 97 ? 17.684 -3.194 -11.695 1.00 71.94 97 ARG A O 1
ATOM 797 N N . LYS A 1 98 ? 16.181 -4.833 -11.327 1.00 75.81 98 LYS A N 1
ATOM 798 C CA . LYS A 1 98 ? 16.895 -5.880 -12.076 1.00 75.81 98 LYS A CA 1
ATOM 799 C C . LYS A 1 98 ? 16.752 -5.723 -13.589 1.00 75.81 98 LYS A C 1
ATOM 801 O O . LYS A 1 98 ? 17.681 -6.078 -14.296 1.00 75.81 98 LYS A O 1
ATOM 806 N N . GLU A 1 99 ? 15.628 -5.197 -14.075 1.00 65.62 99 GLU A N 1
ATOM 807 C CA . GLU A 1 99 ? 15.418 -4.920 -15.507 1.00 65.62 99 GLU A CA 1
ATOM 808 C C . GLU A 1 99 ? 16.139 -3.651 -15.999 1.00 65.62 99 GLU A C 1
ATOM 810 O O . GLU A 1 99 ? 16.334 -3.486 -17.200 1.00 65.62 99 GLU A O 1
ATOM 815 N N . SER A 1 100 ? 16.547 -2.755 -15.092 1.00 54.22 100 SER A N 1
ATOM 816 C CA . SER A 1 100 ? 17.344 -1.558 -15.410 1.00 54.22 100 SER A CA 1
ATOM 817 C C . SER A 1 100 ? 18.866 -1.800 -15.488 1.00 54.22 100 SER A C 1
ATOM 819 O O . SER A 1 100 ? 19.602 -0.820 -15.629 1.00 54.22 100 SER A O 1
ATOM 821 N N . VAL A 1 101 ? 19.339 -3.052 -15.374 1.00 43.22 101 VAL A N 1
ATOM 822 C CA . VAL A 1 101 ? 20.758 -3.465 -15.490 1.00 43.22 101 VAL A CA 1
ATOM 823 C C . VAL A 1 101 ? 21.016 -4.177 -16.811 1.00 43.22 101 VAL A C 1
ATOM 825 O O . VAL A 1 101 ? 20.208 -5.059 -17.172 1.00 43.22 101 VAL A O 1
#

Nearest PDB structures (foldseek):
  7c1i-assembly2_E  TM=9.327E-01  e=5.614E-03  Pseudomonas aeruginosa
  8pbw-assembly2_A  TM=8.803E-01  e=7.028E-03  Thermochaetoides thermophila
  8rqj-assembly1_A  TM=8.723E-01  e=7.863E-03  Thermochaetoides thermophila
  8pbw-assembly1_B  TM=8.811E-01  e=1.458E-02  Thermochaetoides thermophila
  3myf-assembly1_A  TM=8.207E-01  e=1.457E-01  Shewanella sp. W3-18-1

Secondary structure (DSSP, 8-state):
--SS-HHHHHHHHHHHHHHHHHHHHHHHHHHHTT-HHHHHHHHHHHHHHHHHTT-HHHHHHHHHHHHHTTS---HHHHHHHHHHHHHHHHHHHHHHHHHT-

Solvent-accessible surface area (backbone atoms only — not comparable to full-atom values): 5553 Å² total; per-residue (Å²): 142,80,92,84,50,69,67,61,51,50,52,51,49,52,52,48,54,53,50,51,53,55,40,51,51,50,36,50,55,20,60,77,68,66,33,41,65,57,31,32,57,41,28,63,66,46,38,60,60,30,56,76,69,67,36,60,66,42,32,52,40,36,52,49,53,34,57,43,44,74,67,82,63,51,66,71,60,47,52,52,41,53,52,48,39,52,50,50,49,50,55,50,52,54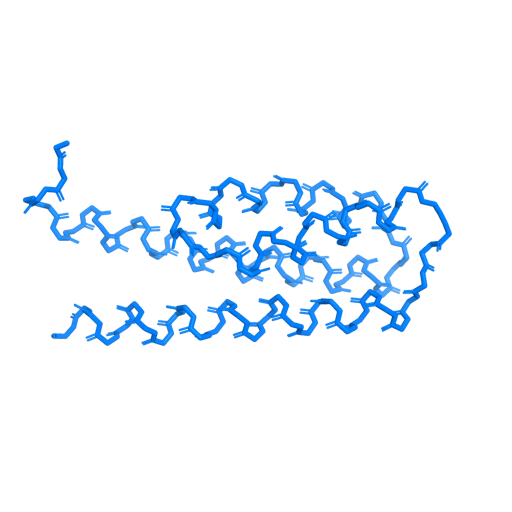,52,53,59,58,71,76,105

Mean predicted aligned error: 5.19 Å

Sequence (101 aa):
MTKNNPEFFNQMIQTFISNAHTGIDQIRTACDKEDWKMIRETAHRLIPSFKHLDVRKGVLDLVEIKNRCEGKPDRQILSKLISRIGKETEEVLEMLRKESV

pLDDT: mean 85.93, std 11.94, range [36.62, 95.88]

Radius of gyration: 14.36 Å; Cα contacts (8 Å, |Δi|>4): 80; chains: 1; bounding box: 38×17×43 Å

Foldseek 3Di:
DPPPCVPVVVVLLVVLLVLLVVLLVQLVVCLVVVVLVSLLVSLVVNLVSCVVLVLPVLNVLSVVSNVCSVDPRDSVVSVVSSVVNVVSSVVSVVVVVVVSD